Protein AF-A0A8H2XM74-F1 (afdb_monomer)

Foldseek 3Di:
DAPVVCVVCPPVLLVVLCVQLQKAPKDKDFDQADPDDDPDPVSGPNHGDIDIDIDRPDDDNPVSVVSLLVDPSNVVVFVVVVVNDQAPDPPDDTPNPDDRHDDDDPPDDDDD

Solvent-accessible surface area (backbone atoms only — not comparable to full-atom values): 7146 Å² total; per-residue (Å²): 135,52,76,68,65,51,66,76,61,62,55,70,66,43,56,48,40,38,51,75,38,29,48,40,81,70,48,75,45,76,35,75,52,60,96,60,87,75,88,50,81,80,64,49,73,45,40,61,34,75,50,75,48,65,44,76,76,65,92,51,67,75,61,28,52,45,53,42,71,68,32,68,64,38,48,56,48,41,68,58,52,44,79,75,57,80,61,80,32,88,88,55,88,37,67,88,81,48,68,38,72,67,86,78,83,85,87,78,88,88,85,134

Structure (mmCIF, N/CA/C/O backbone):
data_AF-A0A8H2XM74-F1
#
_entry.id   AF-A0A8H2XM74-F1
#
loop_
_atom_site.group_PDB
_atom_site.id
_atom_site.type_symbol
_atom_site.label_atom_id
_atom_site.label_alt_id
_atom_site.label_comp_id
_atom_site.label_asym_id
_atom_site.label_entity_id
_atom_site.label_seq_id
_atom_site.pdbx_PDB_ins_code
_atom_site.Cartn_x
_atom_site.Cartn_y
_atom_site.Cartn_z
_atom_site.occupancy
_atom_site.B_iso_or_equiv
_atom_site.auth_seq_id
_atom_site.auth_comp_id
_atom_site.auth_asym_id
_atom_site.auth_atom_id
_atom_site.pdbx_PDB_model_num
ATOM 1 N N . MET A 1 1 ? 13.188 -13.306 -5.140 1.00 60.06 1 MET A N 1
ATOM 2 C CA . MET A 1 1 ? 11.746 -13.240 -5.469 1.00 60.06 1 MET A CA 1
ATOM 3 C C . MET A 1 1 ? 11.448 -11.796 -5.839 1.00 60.06 1 MET A C 1
ATOM 5 O O . MET A 1 1 ? 11.964 -10.932 -5.147 1.00 60.06 1 MET A O 1
ATOM 9 N N . SER A 1 2 ? 10.745 -11.521 -6.940 1.00 82.25 2 SER A N 1
ATOM 10 C CA . SER A 1 2 ? 10.394 -10.141 -7.319 1.00 82.25 2 SER A CA 1
ATOM 11 C C . SER A 1 2 ? 9.064 -9.721 -6.690 1.00 82.25 2 SER A C 1
ATOM 13 O O . SER A 1 2 ? 8.249 -10.579 -6.341 1.00 82.25 2 SER A O 1
ATOM 15 N N . GLY A 1 3 ? 8.818 -8.408 -6.613 1.00 82.62 3 GLY A N 1
ATOM 16 C CA . GLY A 1 3 ? 7.545 -7.860 -6.137 1.00 82.62 3 GLY A CA 1
ATOM 17 C C . GLY A 1 3 ? 6.328 -8.391 -6.908 1.00 82.62 3 GLY A C 1
ATOM 18 O O . GLY A 1 3 ? 5.298 -8.665 -6.304 1.00 82.62 3 GLY A O 1
ATOM 19 N N . ILE A 1 4 ? 6.458 -8.635 -8.217 1.00 89.00 4 ILE A N 1
ATOM 20 C CA . ILE A 1 4 ? 5.382 -9.217 -9.040 1.00 89.00 4 ILE A CA 1
ATOM 21 C C . ILE A 1 4 ? 5.051 -10.645 -8.583 1.00 89.00 4 ILE A C 1
ATOM 23 O O . ILE A 1 4 ? 3.888 -10.990 -8.404 1.00 89.00 4 ILE A O 1
ATOM 27 N N . VAL A 1 5 ? 6.074 -11.480 -8.376 1.00 92.31 5 VAL A N 1
ATOM 28 C CA . VAL A 1 5 ? 5.881 -12.896 -8.029 1.00 92.31 5 VAL A CA 1
ATOM 29 C C . VAL A 1 5 ? 5.264 -13.047 -6.643 1.00 92.31 5 VAL A C 1
ATOM 31 O O . VAL A 1 5 ? 4.389 -13.889 -6.468 1.00 92.31 5 VAL A O 1
ATOM 34 N N . ILE A 1 6 ? 5.689 -12.236 -5.669 1.00 94.31 6 ILE A N 1
ATOM 35 C CA . ILE A 1 6 ? 5.147 -12.347 -4.312 1.00 94.31 6 ILE A CA 1
ATOM 36 C C . ILE A 1 6 ? 3.675 -11.910 -4.268 1.00 94.31 6 ILE A C 1
ATOM 38 O O . ILE A 1 6 ? 2.849 -12.616 -3.696 1.00 94.31 6 ILE A O 1
ATOM 42 N N . HIS A 1 7 ? 3.308 -10.829 -4.965 1.00 96.69 7 HIS A N 1
ATOM 43 C CA . HIS A 1 7 ? 1.919 -10.356 -5.018 1.00 96.69 7 HIS A CA 1
ATOM 44 C C . HIS A 1 7 ? 0.998 -11.239 -5.877 1.00 96.69 7 HIS A C 1
ATOM 46 O O . HIS A 1 7 ? -0.213 -11.207 -5.690 1.00 96.69 7 HIS A O 1
ATOM 52 N N . ALA A 1 8 ? 1.531 -12.084 -6.764 1.00 96.62 8 ALA A N 1
ATOM 53 C CA . ALA A 1 8 ? 0.727 -13.091 -7.462 1.00 96.62 8 ALA A CA 1
ATOM 54 C C . ALA A 1 8 ? 0.203 -14.200 -6.524 1.00 96.62 8 ALA A C 1
ATOM 56 O O . ALA A 1 8 ? -0.726 -14.922 -6.881 1.00 96.62 8 ALA A O 1
ATOM 57 N N . ALA A 1 9 ? 0.793 -14.341 -5.332 1.00 96.44 9 ALA A N 1
ATOM 58 C CA . ALA A 1 9 ? 0.443 -15.352 -4.341 1.00 96.44 9 ALA A CA 1
ATOM 59 C C . ALA A 1 9 ? 0.435 -14.761 -2.920 1.00 96.44 9 ALA A C 1
ATOM 61 O O . ALA A 1 9 ? 1.070 -15.300 -2.008 1.00 96.44 9 ALA A O 1
ATOM 62 N N . VAL A 1 10 ? -0.278 -13.641 -2.733 1.00 97.62 10 VAL A N 1
ATOM 63 C CA . VAL A 1 10 ? -0.463 -13.034 -1.403 1.00 97.62 10 VAL A CA 1
ATOM 64 C C . VAL A 1 10 ? -1.027 -14.068 -0.434 1.00 97.62 10 VAL A C 1
ATOM 66 O O . VAL A 1 10 ? -1.927 -14.840 -0.776 1.00 97.62 10 VAL A O 1
ATOM 69 N N . TRP A 1 11 ? -0.497 -14.087 0.788 1.00 98.00 11 TRP A N 1
ATOM 70 C CA . TRP A 1 11 ? -0.951 -15.028 1.803 1.00 98.00 11 TRP A CA 1
ATOM 71 C C . TRP A 1 11 ? -2.444 -14.829 2.096 1.00 98.00 11 TRP A C 1
ATOM 73 O O . TRP A 1 11 ? -2.869 -13.696 2.339 1.00 98.00 11 TRP A O 1
ATOM 83 N N . PRO A 1 12 ? -3.251 -15.906 2.136 1.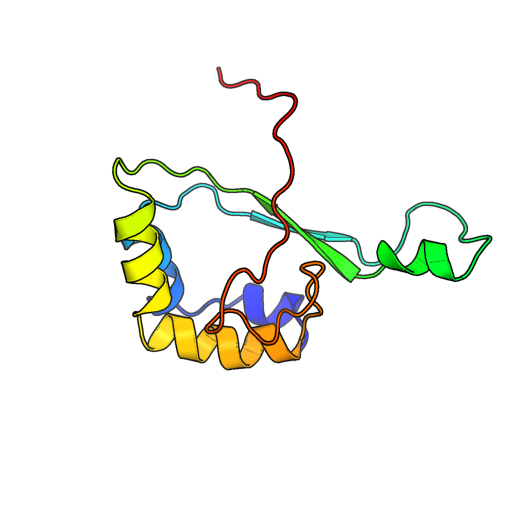00 98.31 12 PRO A N 1
ATOM 84 C CA . PRO A 1 12 ? -4.680 -15.794 2.425 1.00 98.31 12 PRO A CA 1
ATOM 85 C C . PRO A 1 12 ? -4.990 -15.077 3.745 1.00 98.31 12 PRO A C 1
ATOM 87 O O . PRO A 1 12 ? -5.992 -14.378 3.834 1.00 98.31 12 PRO A O 1
ATOM 90 N N . THR A 1 13 ? -4.117 -15.211 4.746 1.00 98.06 13 THR A N 1
ATOM 91 C CA . THR A 1 13 ? -4.220 -14.533 6.048 1.00 98.06 13 THR A C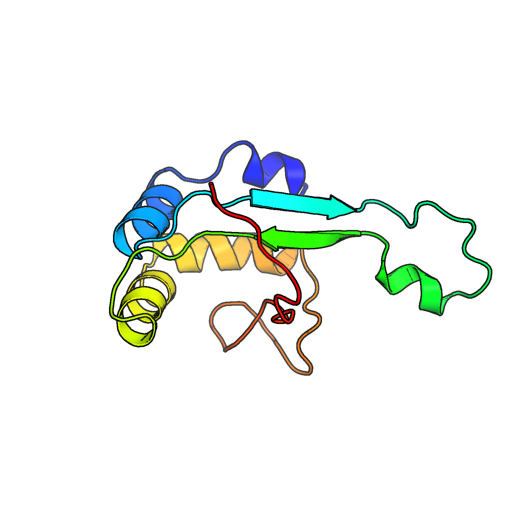A 1
ATOM 92 C C . THR A 1 13 ? -4.058 -13.019 5.938 1.00 98.06 13 THR A C 1
ATOM 94 O O . THR A 1 13 ? -4.847 -12.287 6.522 1.00 98.06 13 THR A O 1
ATOM 97 N N . VAL A 1 14 ? -3.117 -12.538 5.122 1.00 98.00 14 VAL A N 1
ATOM 98 C CA . VAL A 1 14 ? -2.942 -11.102 4.839 1.00 98.00 14 VAL A CA 1
ATOM 99 C C . VAL A 1 14 ? -4.166 -10.550 4.109 1.00 98.00 14 VAL A C 1
ATOM 101 O O . VAL A 1 14 ? -4.668 -9.482 4.452 1.00 98.00 14 VAL A O 1
ATOM 104 N N . LEU A 1 15 ? -4.700 -11.302 3.138 1.00 98.19 15 LEU A N 1
ATOM 105 C CA . LEU A 1 15 ? -5.941 -10.929 2.451 1.00 98.19 15 LEU A CA 1
ATOM 106 C C . LEU A 1 15 ? -7.135 -10.873 3.412 1.00 98.19 15 LEU A C 1
ATOM 108 O O . LEU A 1 15 ? -7.999 -10.013 3.264 1.00 98.19 15 LEU A O 1
ATOM 112 N N . GLU A 1 16 ? -7.193 -11.766 4.397 1.00 98.12 16 GLU A N 1
ATOM 113 C CA . GLU A 1 16 ? -8.241 -11.746 5.415 1.00 98.12 16 GLU A CA 1
ATOM 114 C C . GLU A 1 16 ? -8.113 -10.549 6.358 1.00 98.12 16 GLU A C 1
ATOM 116 O O . GLU A 1 16 ? -9.114 -9.915 6.689 1.00 98.12 16 GLU A O 1
ATOM 121 N N . THR A 1 17 ? -6.891 -10.174 6.732 1.00 97.81 17 THR A N 1
ATOM 122 C CA . THR A 1 17 ? -6.646 -8.953 7.502 1.00 97.81 17 THR A CA 1
ATOM 123 C C . THR A 1 17 ? -7.102 -7.709 6.740 1.00 97.81 17 THR A C 1
ATOM 125 O O . THR A 1 17 ? -7.804 -6.884 7.318 1.00 97.81 17 THR A O 1
ATOM 128 N N . LEU A 1 18 ? -6.828 -7.610 5.432 1.00 97.62 18 LEU A N 1
ATOM 129 C CA . LEU A 1 18 ? -7.358 -6.520 4.598 1.00 97.62 18 LEU A CA 1
ATOM 130 C C . LEU A 1 18 ? -8.895 -6.455 4.635 1.00 97.62 18 LEU A C 1
ATOM 132 O O . LEU A 1 18 ? -9.455 -5.371 4.795 1.00 97.62 18 LEU A O 1
ATOM 136 N N . ARG A 1 19 ? -9.582 -7.606 4.554 1.00 97.62 19 ARG A N 1
ATOM 137 C CA . ARG A 1 19 ? -11.054 -7.661 4.654 1.00 97.62 19 ARG A CA 1
ATOM 138 C C . ARG A 1 19 ? -11.561 -7.211 6.020 1.00 97.62 19 ARG A C 1
ATOM 140 O O . ARG A 1 19 ? -12.510 -6.435 6.082 1.00 97.62 19 ARG A O 1
ATOM 147 N N . ARG A 1 20 ? -10.931 -7.675 7.102 1.00 97.38 20 ARG A N 1
ATOM 148 C CA . ARG A 1 20 ? -11.267 -7.284 8.482 1.00 97.38 20 ARG A CA 1
ATOM 149 C C . ARG A 1 20 ? -11.040 -5.795 8.749 1.00 97.38 20 ARG A C 1
ATOM 151 O O . ARG A 1 20 ? -11.737 -5.238 9.585 1.00 97.38 20 ARG A O 1
ATOM 158 N N . SER A 1 21 ? -10.101 -5.176 8.036 1.00 97.75 21 SER A N 1
ATOM 159 C CA . SER A 1 21 ? -9.843 -3.730 8.046 1.00 97.75 21 SER A CA 1
ATOM 160 C C . SER A 1 21 ? -10.691 -2.953 7.027 1.00 97.75 21 SER A C 1
ATOM 162 O O . SER A 1 21 ? -10.383 -1.804 6.724 1.00 97.75 21 SER A O 1
ATOM 164 N N . HIS A 1 22 ? -11.735 -3.569 6.462 1.00 98.25 22 HIS A N 1
ATOM 165 C CA . HIS A 1 22 ? -12.671 -2.943 5.523 1.00 98.25 22 HIS A CA 1
ATOM 166 C C . HIS A 1 22 ? -12.010 -2.324 4.277 1.00 98.25 22 HIS A C 1
ATOM 168 O O . HIS A 1 22 ? -12.518 -1.353 3.708 1.00 98.25 22 HIS A O 1
ATOM 174 N N . ILE A 1 23 ? -10.890 -2.900 3.833 1.00 98.06 23 ILE A N 1
ATOM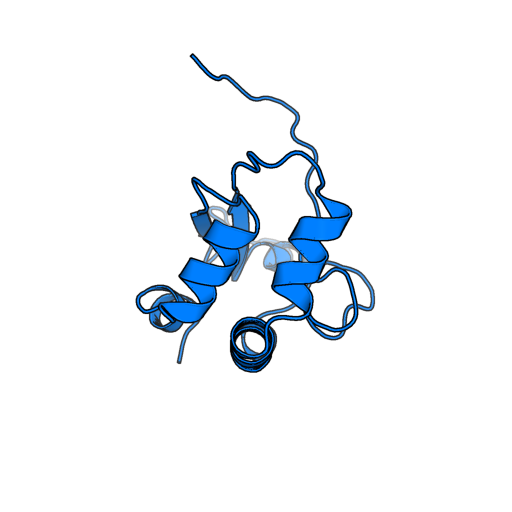 175 C CA . ILE A 1 23 ? -10.216 -2.538 2.587 1.00 98.06 23 ILE A CA 1
ATOM 176 C C . ILE A 1 23 ? -10.741 -3.445 1.473 1.00 98.06 23 ILE A C 1
ATOM 178 O O . ILE A 1 23 ? -10.636 -4.672 1.539 1.00 98.06 23 ILE A O 1
ATOM 182 N N . VAL A 1 24 ? -11.297 -2.839 0.427 1.00 97.69 24 VAL A N 1
ATOM 183 C CA . VAL A 1 24 ? -11.816 -3.526 -0.762 1.00 97.69 24 VAL A CA 1
ATOM 184 C C . VAL A 1 24 ? -11.302 -2.855 -2.030 1.00 97.69 24 VAL A C 1
ATOM 186 O O . VAL A 1 24 ? -10.771 -1.748 -1.980 1.00 97.69 24 VAL A O 1
ATOM 189 N N . ASP A 1 25 ? -11.450 -3.527 -3.174 1.00 97.31 25 ASP A N 1
ATOM 190 C CA . ASP A 1 25 ? -11.049 -2.974 -4.478 1.00 97.31 25 ASP A CA 1
ATOM 191 C C . ASP A 1 25 ? -9.576 -2.502 -4.499 1.00 97.31 25 ASP A C 1
ATOM 193 O O . ASP A 1 25 ? -9.236 -1.449 -5.035 1.00 97.31 25 ASP A O 1
ATOM 197 N N . TYR A 1 26 ? -8.698 -3.262 -3.828 1.00 98.19 26 TYR A N 1
ATOM 198 C CA . TYR A 1 26 ? -7.292 -2.906 -3.645 1.00 98.19 26 TYR A CA 1
ATOM 199 C C . TYR A 1 26 ? -6.437 -3.401 -4.816 1.00 98.19 26 TYR A C 1
ATOM 201 O O . TYR A 1 26 ? -6.292 -4.604 -5.030 1.00 98.19 26 TYR A O 1
ATOM 209 N N . SER A 1 27 ? -5.838 -2.459 -5.541 1.00 97.88 27 SER A N 1
ATOM 210 C CA . SER A 1 27 ? -4.882 -2.698 -6.622 1.00 97.88 27 SER A CA 1
ATOM 211 C C . SER A 1 27 ? -3.535 -2.030 -6.340 1.00 97.88 27 SER A C 1
ATOM 213 O O . SER A 1 27 ? -3.478 -0.943 -5.767 1.00 97.88 27 SER A O 1
ATOM 215 N N . ILE A 1 28 ? -2.450 -2.665 -6.794 1.00 97.88 28 ILE A N 1
ATOM 216 C CA . ILE A 1 28 ? -1.096 -2.097 -6.814 1.00 97.88 28 ILE A CA 1
ATOM 217 C C . ILE A 1 28 ? -0.565 -2.202 -8.244 1.00 97.88 28 ILE A C 1
ATOM 219 O O . ILE A 1 28 ? -0.446 -3.298 -8.791 1.00 97.88 28 ILE A O 1
ATOM 223 N N . HIS A 1 29 ? -0.231 -1.065 -8.842 1.00 96.00 29 HIS A N 1
ATOM 224 C CA . HIS A 1 29 ? 0.334 -0.971 -10.184 1.00 96.00 29 HIS A CA 1
ATOM 225 C C . HIS A 1 29 ? 1.840 -0.742 -10.098 1.00 96.00 29 HIS A C 1
ATOM 227 O O . HIS A 1 29 ? 2.294 0.027 -9.258 1.00 96.00 29 HIS A O 1
ATOM 233 N N . LEU A 1 30 ? 2.608 -1.382 -10.981 1.00 93.88 30 LEU A N 1
ATOM 234 C CA . LEU A 1 30 ? 4.048 -1.170 -11.121 1.00 93.88 30 LEU A CA 1
ATOM 235 C C . LEU A 1 30 ? 4.327 -0.407 -12.416 1.00 93.88 30 LEU A C 1
ATOM 237 O O . LEU A 1 30 ? 3.971 -0.880 -13.496 1.00 93.88 30 LEU A O 1
ATOM 241 N N . LEU A 1 31 ? 5.030 0.717 -12.315 1.00 91.25 31 LEU A N 1
ATOM 242 C CA . LEU A 1 31 ? 5.665 1.389 -13.442 1.00 91.25 31 LEU A CA 1
ATOM 243 C C . LEU A 1 31 ? 7.134 0.935 -13.510 1.00 91.25 31 LEU A C 1
ATOM 245 O O . LEU A 1 31 ? 7.951 1.416 -12.730 1.00 91.25 31 LEU A O 1
ATOM 249 N N . PRO A 1 32 ? 7.512 -0.006 -14.395 1.00 86.88 32 PRO A N 1
ATOM 250 C CA . PRO A 1 32 ? 8.870 -0.554 -14.404 1.00 86.88 32 PRO A CA 1
ATOM 251 C C . PRO A 1 32 ? 9.924 0.474 -14.841 1.00 86.88 32 PRO A C 1
ATOM 253 O O . PRO A 1 32 ? 11.055 0.434 -14.364 1.00 86.88 32 PRO A O 1
ATOM 256 N N . SER A 1 33 ? 9.557 1.404 -15.724 1.00 84.69 33 SER A N 1
ATOM 257 C CA . SER A 1 33 ? 10.411 2.490 -16.205 1.00 84.69 33 SER A CA 1
ATOM 258 C C . SER A 1 33 ? 9.560 3.680 -16.663 1.00 84.69 33 SER A C 1
ATOM 260 O O . SER A 1 33 ? 8.397 3.478 -17.026 1.00 84.69 33 SER A O 1
ATOM 262 N N . PRO A 1 34 ? 10.127 4.899 -16.732 1.00 84.06 34 PRO A N 1
ATOM 263 C CA . PRO A 1 34 ? 9.453 6.034 -17.353 1.00 84.06 34 PRO A CA 1
ATOM 264 C C . PRO A 1 34 ? 9.047 5.707 -18.803 1.00 84.06 34 PRO A C 1
ATOM 266 O O . PRO A 1 34 ? 9.816 5.058 -19.518 1.00 84.06 34 PRO A O 1
ATOM 269 N N . PRO A 1 35 ? 7.870 6.157 -19.276 1.00 83.19 35 PRO A N 1
ATOM 270 C CA . PRO A 1 35 ? 7.419 5.931 -20.652 1.00 83.19 35 PRO A CA 1
ATOM 271 C C . PRO A 1 35 ? 8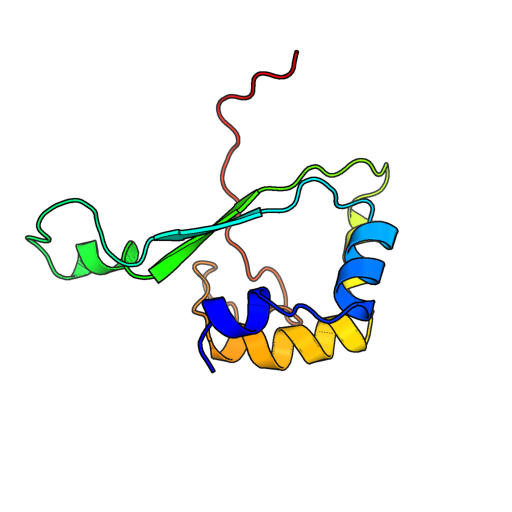.073 6.884 -21.673 1.00 83.19 35 PRO A C 1
ATOM 273 O O . PRO A 1 35 ? 7.706 6.883 -22.846 1.00 83.19 35 PRO A O 1
ATOM 276 N N . PHE A 1 36 ? 9.025 7.711 -21.239 1.00 83.06 36 PHE A N 1
ATOM 277 C CA . PHE A 1 36 ? 9.750 8.687 -22.047 1.00 83.06 36 PHE A CA 1
ATOM 278 C C . PHE A 1 36 ? 11.258 8.574 -21.807 1.00 83.06 36 PHE A C 1
ATOM 280 O O . PHE A 1 36 ? 11.705 8.017 -20.805 1.00 83.06 36 PHE A O 1
ATOM 287 N N . ALA A 1 37 ? 12.049 9.094 -22.749 1.00 78.56 37 ALA A N 1
ATOM 288 C CA . ALA A 1 37 ? 13.500 9.104 -22.626 1.00 78.56 37 ALA A CA 1
ATOM 289 C C . ALA A 1 37 ? 13.924 9.919 -21.396 1.00 78.56 37 ALA A C 1
ATOM 291 O O . ALA A 1 37 ? 13.553 11.082 -21.253 1.00 78.56 37 ALA A O 1
ATOM 292 N N . VAL A 1 38 ? 14.718 9.295 -20.531 1.00 71.50 38 VAL A N 1
ATOM 293 C CA . VAL A 1 38 ? 15.316 9.941 -19.364 1.00 71.50 38 VAL A CA 1
ATOM 294 C C . VAL A 1 38 ? 16.522 10.739 -19.837 1.00 71.50 38 VAL A C 1
ATOM 296 O O . VAL A 1 38 ? 17.512 10.163 -20.286 1.00 71.50 38 VAL A O 1
ATOM 299 N N . THR A 1 39 ? 16.428 12.065 -19.780 1.00 70.38 39 THR A N 1
ATOM 300 C CA . THR A 1 39 ? 17.532 12.953 -20.172 1.00 70.38 39 THR A CA 1
ATOM 301 C C . THR A 1 39 ? 18.377 13.395 -18.982 1.00 70.38 39 THR A C 1
ATOM 303 O O . THR A 1 39 ? 19.520 13.791 -19.193 1.00 70.38 39 THR A O 1
ATOM 306 N N . ASN A 1 40 ? 17.863 13.282 -17.747 1.00 62.22 40 ASN A N 1
ATOM 307 C CA . ASN A 1 40 ? 18.594 13.587 -16.520 1.00 62.22 40 ASN A CA 1
ATOM 308 C C . ASN A 1 40 ? 18.487 12.438 -15.489 1.00 62.22 40 ASN A C 1
ATOM 310 O O . ASN A 1 40 ? 17.402 11.917 -15.259 1.00 62.22 40 ASN A O 1
ATOM 314 N N . PRO A 1 41 ? 19.578 12.055 -14.797 1.00 55.97 41 PRO A N 1
ATOM 315 C CA . PRO A 1 41 ? 19.578 10.960 -13.815 1.00 55.97 41 PRO A CA 1
ATOM 316 C C . PRO A 1 41 ? 18.521 11.014 -12.683 1.00 55.97 41 PRO A C 1
ATOM 318 O O . PRO A 1 41 ? 18.045 9.940 -12.301 1.00 55.97 41 PRO A O 1
ATOM 321 N N . PRO A 1 42 ? 18.112 12.183 -12.134 1.00 55.47 42 PRO A N 1
ATOM 322 C CA . PRO A 1 42 ? 17.009 12.232 -11.168 1.00 55.47 42 PRO A CA 1
ATOM 323 C C . PRO A 1 42 ? 15.631 11.886 -11.766 1.00 55.47 42 PRO A C 1
ATOM 325 O O . PRO A 1 42 ? 14.729 11.546 -11.011 1.00 55.47 42 PRO A O 1
ATOM 328 N N . ASP A 1 43 ? 15.465 11.822 -13.095 1.00 55.25 43 ASP A N 1
ATOM 329 C CA . ASP A 1 43 ? 14.228 11.320 -13.725 1.00 55.25 43 ASP A CA 1
ATOM 330 C C . ASP A 1 43 ? 14.054 9.785 -13.539 1.00 55.25 43 ASP A C 1
ATOM 332 O O . ASP A 1 43 ? 13.084 9.190 -14.017 1.00 55.25 43 ASP A O 1
ATOM 336 N N . SER A 1 44 ? 14.993 9.122 -12.845 1.00 61.38 44 SER A N 1
ATOM 337 C CA . SER A 1 44 ? 14.934 7.698 -12.485 1.00 61.38 44 SER A CA 1
ATOM 338 C C . SER A 1 44 ? 13.970 7.367 -11.342 1.00 61.38 44 SER A C 1
ATOM 340 O O . SER A 1 44 ? 13.635 6.196 -11.186 1.00 61.38 44 SER A O 1
ATOM 342 N N . GLU A 1 45 ? 13.464 8.352 -10.591 1.00 66.44 45 GLU A N 1
ATOM 343 C CA . GLU A 1 45 ? 12.535 8.119 -9.466 1.00 66.44 45 GLU A CA 1
ATOM 344 C C . GLU A 1 45 ? 11.199 7.483 -9.893 1.00 66.44 45 GLU A C 1
ATOM 346 O O . GLU A 1 45 ? 10.507 6.865 -9.086 1.00 66.44 45 GLU A O 1
ATOM 351 N N . LEU A 1 46 ? 10.842 7.580 -11.177 1.00 78.31 46 LEU A N 1
ATOM 352 C CA . LEU A 1 46 ? 9.662 6.920 -11.742 1.00 78.31 46 LEU A CA 1
ATOM 353 C C . LEU A 1 46 ? 9.902 5.440 -12.092 1.00 78.31 46 LEU A C 1
ATOM 355 O O . LEU A 1 46 ? 8.941 4.694 -12.290 1.00 78.31 46 LEU A O 1
ATOM 359 N N . ALA A 1 47 ? 11.158 4.998 -12.204 1.00 82.81 47 ALA A N 1
ATOM 360 C CA . ALA A 1 47 ? 11.471 3.602 -12.480 1.00 82.81 47 ALA A CA 1
ATOM 361 C C . ALA A 1 47 ? 11.225 2.747 -11.231 1.00 82.81 47 ALA A C 1
ATOM 363 O O . ALA A 1 47 ? 11.822 2.961 -10.181 1.00 82.81 47 ALA A O 1
ATOM 364 N N . GLY A 1 48 ? 10.356 1.747 -11.354 1.00 87.69 48 GLY A N 1
ATOM 365 C CA . GLY A 1 48 ? 9.969 0.885 -10.240 1.00 87.69 48 GLY A CA 1
ATOM 366 C C . GLY A 1 48 ? 8.891 1.477 -9.330 1.00 87.69 48 GLY A C 1
ATOM 367 O O . GLY A 1 48 ? 8.643 0.910 -8.266 1.00 87.69 48 GLY A O 1
ATOM 368 N N . LEU A 1 49 ? 8.239 2.579 -9.725 1.00 92.31 49 LEU A N 1
ATOM 369 C CA . LEU A 1 49 ? 7.193 3.208 -8.920 1.00 92.31 49 LEU A CA 1
ATOM 370 C C . LEU A 1 49 ? 6.011 2.250 -8.718 1.00 92.31 49 LEU A C 1
ATOM 372 O O . LEU A 1 49 ? 5.491 1.669 -9.675 1.00 92.31 49 LEU A O 1
ATOM 376 N N . LEU A 1 50 ? 5.571 2.119 -7.465 1.00 95.38 50 LEU A N 1
ATOM 377 C CA . LEU A 1 50 ? 4.360 1.397 -7.092 1.00 95.38 50 LEU A CA 1
ATOM 378 C C . LEU A 1 50 ? 3.233 2.389 -6.797 1.00 95.38 50 LEU A C 1
ATOM 380 O O . LEU A 1 50 ? 3.418 3.325 -6.025 1.00 95.38 50 LEU A O 1
ATOM 384 N N . ILE A 1 51 ? 2.057 2.161 -7.382 1.00 96.06 51 ILE A N 1
ATOM 385 C CA . ILE A 1 51 ? 0.871 3.007 -7.206 1.00 96.06 51 ILE A CA 1
ATOM 386 C C . ILE A 1 51 ? -0.262 2.143 -6.662 1.00 96.06 51 ILE A C 1
ATOM 388 O O . ILE A 1 51 ? -0.794 1.281 -7.365 1.00 96.06 51 ILE A O 1
ATOM 392 N N . ALA A 1 52 ? -0.609 2.378 -5.401 1.00 97.25 52 ALA A N 1
ATOM 393 C CA . ALA A 1 52 ? -1.653 1.671 -4.677 1.00 97.25 52 ALA A CA 1
ATOM 394 C C . ALA A 1 52 ? -2.965 2.470 -4.679 1.00 97.25 52 ALA A C 1
ATOM 396 O O . ALA A 1 52 ? -2.961 3.669 -4.409 1.00 97.25 52 ALA A O 1
ATOM 397 N N . THR A 1 53 ? -4.086 1.799 -4.938 1.00 97.38 53 THR A N 1
ATOM 398 C CA . THR A 1 53 ? -5.439 2.367 -4.823 1.00 97.38 53 THR A CA 1
ATOM 399 C C . THR A 1 53 ? -6.358 1.347 -4.172 1.00 97.38 53 THR A C 1
ATOM 401 O O . THR A 1 53 ? -6.361 0.192 -4.591 1.00 97.38 53 THR A O 1
ATOM 404 N N . PHE A 1 54 ? -7.160 1.754 -3.194 1.00 97.19 54 PHE A N 1
ATOM 405 C CA . PHE A 1 54 ? -8.181 0.904 -2.584 1.00 97.19 54 PHE A CA 1
ATOM 406 C C . PHE A 1 54 ? -9.392 1.733 -2.162 1.00 97.19 54 PHE A C 1
ATOM 408 O O . PHE A 1 54 ? -9.296 2.948 -1.989 1.00 97.19 54 PHE A O 1
ATOM 415 N N . LYS A 1 55 ? -10.526 1.066 -1.950 1.00 96.62 55 LYS A N 1
ATOM 416 C CA . LYS A 1 55 ? -11.691 1.639 -1.280 1.00 96.62 55 LYS A CA 1
ATOM 417 C C . LYS A 1 55 ? -11.699 1.204 0.175 1.00 96.62 55 LYS A C 1
ATOM 419 O O . LYS A 1 55 ? -11.619 0.015 0.480 1.00 96.62 55 LYS A O 1
ATOM 424 N N . TYR A 1 56 ? -11.831 2.170 1.069 1.00 97.19 56 TYR A N 1
ATOM 425 C CA . TYR A 1 56 ? -12.118 1.913 2.470 1.00 97.19 56 TYR A CA 1
ATOM 426 C C . TYR A 1 56 ? -13.621 2.066 2.705 1.00 97.19 56 TYR A C 1
ATOM 428 O O . TYR A 1 56 ? -14.189 3.115 2.406 1.00 97.19 56 TYR A O 1
ATOM 436 N N . ILE A 1 57 ? -14.261 1.005 3.197 1.00 97.75 57 ILE A N 1
ATOM 437 C CA . ILE A 1 57 ? -15.717 0.957 3.432 1.00 97.75 57 ILE A CA 1
ATOM 438 C C . ILE A 1 57 ? -16.080 0.866 4.921 1.00 97.75 57 ILE A C 1
ATOM 440 O O . ILE A 1 57 ? -17.241 0.637 5.257 1.00 97.75 57 ILE A O 1
ATOM 444 N N . GLY A 1 58 ? -15.092 1.005 5.806 1.00 97.50 58 GLY A N 1
ATOM 445 C CA . GLY A 1 58 ? -15.297 1.026 7.250 1.00 97.50 58 GLY A CA 1
ATOM 446 C C . GLY A 1 58 ? -15.731 2.402 7.755 1.00 97.50 58 GLY A C 1
ATOM 447 O O . GLY A 1 58 ? -15.906 3.355 6.993 1.00 97.50 58 GLY A O 1
ATOM 448 N N . SER A 1 59 ? -15.890 2.509 9.072 1.00 97.81 59 SER A N 1
ATOM 449 C CA . SER A 1 59 ? -16.309 3.744 9.747 1.00 97.81 59 SER A CA 1
ATOM 450 C C . SER A 1 59 ? -15.291 4.293 10.752 1.00 97.81 59 SER A C 1
ATOM 452 O O . SER A 1 59 ? -15.515 5.375 11.282 1.00 97.81 59 SER A O 1
ATOM 454 N N . ASP A 1 60 ? -14.195 3.574 11.025 1.00 97.44 60 ASP A N 1
ATOM 455 C CA . ASP A 1 60 ? -13.142 3.957 11.981 1.00 97.44 60 ASP A CA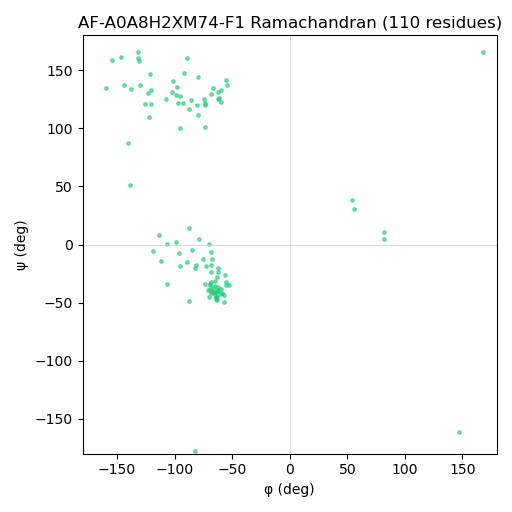 1
ATOM 456 C C . ASP A 1 60 ? -11.755 3.583 11.428 1.00 97.44 60 ASP A C 1
ATOM 458 O O . ASP A 1 60 ? -11.242 2.480 11.635 1.00 97.44 60 ASP A O 1
ATOM 462 N N . TRP A 1 61 ? -11.177 4.500 10.645 1.00 94.88 61 TRP A N 1
ATOM 463 C CA . TRP A 1 61 ? -9.911 4.255 9.952 1.00 94.88 61 TRP A CA 1
ATOM 464 C C . TRP A 1 61 ? -8.763 4.023 10.936 1.00 94.88 61 TRP A C 1
ATOM 466 O O . TRP A 1 61 ? -7.908 3.164 10.696 1.00 94.88 61 TRP A O 1
ATOM 476 N N . GLU A 1 62 ? -8.728 4.766 12.047 1.00 94.44 62 GLU A N 1
ATOM 477 C CA . GLU A 1 62 ? -7.673 4.621 13.042 1.00 94.44 62 GLU A CA 1
ATOM 478 C C . GLU A 1 62 ? -7.694 3.243 13.704 1.00 94.44 62 GLU A C 1
ATOM 480 O O . GLU A 1 62 ? -6.629 2.665 13.941 1.00 94.44 62 GLU A O 1
ATOM 485 N N . ASN A 1 63 ? -8.873 2.707 14.023 1.00 96.00 63 ASN A N 1
ATOM 486 C CA . ASN A 1 63 ? -8.996 1.367 14.584 1.00 96.00 63 ASN A CA 1
ATOM 487 C C . ASN A 1 63 ? -8.665 0.282 13.550 1.00 96.00 63 ASN A C 1
ATOM 489 O O . ASN A 1 63 ? -7.883 -0.627 13.836 1.00 96.00 63 ASN A O 1
ATOM 493 N N . ASP A 1 64 ? -9.188 0.399 12.332 1.00 96.81 64 ASP A N 1
ATOM 494 C CA . ASP A 1 64 ? -9.006 -0.620 11.295 1.00 96.81 64 ASP A CA 1
ATOM 495 C C . ASP A 1 64 ? -7.561 -0.695 10.788 1.00 96.81 64 ASP A C 1
ATOM 497 O O . ASP A 1 64 ? -7.035 -1.786 10.538 1.00 96.81 64 ASP A O 1
ATOM 501 N N . SER A 1 65 ? -6.867 0.444 10.736 1.00 91.31 65 SER A N 1
ATOM 502 C CA . SER A 1 65 ? -5.431 0.496 10.443 1.00 91.31 65 SER A CA 1
ATOM 503 C C . SER A 1 65 ? -4.601 -0.189 11.532 1.00 91.31 65 SER A C 1
ATOM 505 O O . SER A 1 65 ? -3.612 -0.860 11.231 1.00 91.31 65 SER A O 1
ATOM 507 N N . LYS A 1 66 ? -5.009 -0.082 12.807 1.00 93.19 66 LYS A N 1
ATOM 508 C CA . LYS A 1 66 ? -4.343 -0.783 13.919 1.00 93.19 66 LYS A CA 1
ATOM 509 C C . LYS A 1 66 ? -4.559 -2.288 13.855 1.00 93.19 66 LYS A C 1
ATOM 511 O O . LYS A 1 66 ? -3.640 -3.027 14.202 1.00 93.19 66 LYS A O 1
ATOM 516 N N . ILE A 1 67 ? -5.727 -2.753 13.407 1.00 92.06 67 ILE A N 1
ATOM 517 C CA . ILE A 1 67 ? -5.973 -4.186 13.182 1.00 92.06 67 ILE A CA 1
ATOM 518 C C . ILE A 1 67 ? -4.932 -4.742 12.207 1.00 92.06 67 ILE A C 1
ATOM 520 O O . ILE A 1 67 ? -4.277 -5.730 12.530 1.00 92.06 67 ILE A O 1
ATOM 524 N N . ALA A 1 68 ? -4.720 -4.076 11.069 1.00 88.31 68 ALA A N 1
ATOM 525 C CA . ALA A 1 68 ? -3.713 -4.490 10.096 1.00 88.31 68 ALA A CA 1
ATOM 526 C C . ALA A 1 68 ? -2.284 -4.403 10.656 1.00 88.31 68 ALA A C 1
ATOM 528 O O . ALA A 1 68 ? -1.514 -5.351 10.530 1.00 88.31 68 ALA A O 1
ATOM 529 N N . ALA A 1 69 ? -1.941 -3.304 11.332 1.00 91.25 69 ALA A N 1
ATOM 530 C CA . ALA A 1 69 ? -0.598 -3.094 11.874 1.00 91.25 69 ALA A CA 1
ATOM 531 C C . ALA A 1 69 ? -0.228 -4.029 13.040 1.00 91.25 69 ALA A C 1
ATOM 533 O O . ALA A 1 69 ? 0.954 -4.257 13.292 1.00 91.25 69 ALA A O 1
ATOM 534 N N . SER A 1 70 ? -1.220 -4.560 13.760 1.00 93.19 70 SER A N 1
ATOM 535 C CA . SER A 1 70 ? -1.018 -5.494 14.879 1.00 93.19 70 SER A CA 1
ATOM 536 C C . SER A 1 70 ? -1.157 -6.967 14.487 1.00 93.19 70 SER A C 1
ATOM 538 O O . SER A 1 70 ? -0.854 -7.842 15.300 1.00 93.19 70 SER A O 1
ATOM 540 N N . ASP A 1 71 ? -1.583 -7.260 13.257 1.00 96.25 71 ASP A N 1
ATOM 541 C CA . ASP A 1 71 ? -1.730 -8.626 12.770 1.00 96.25 71 ASP A CA 1
ATOM 542 C C . ASP A 1 71 ? -0.351 -9.258 12.483 1.00 96.25 71 ASP A C 1
ATOM 544 O O . ASP A 1 71 ? 0.403 -8.760 11.641 1.00 96.25 71 ASP A O 1
ATOM 548 N N . PRO A 1 72 ? 0.011 -10.371 13.148 1.00 96.88 72 PRO A N 1
ATOM 549 C CA . PRO A 1 72 ? 1.355 -10.937 13.046 1.00 96.88 72 PRO A CA 1
ATOM 550 C C . PRO A 1 72 ? 1.682 -11.452 11.639 1.00 96.88 72 PRO A C 1
ATOM 552 O O . PRO A 1 72 ? 2.838 -11.385 11.217 1.00 96.88 72 PRO A O 1
ATOM 555 N N . GLU A 1 73 ? 0.685 -11.937 10.894 1.00 97.19 73 GLU A N 1
ATOM 556 C CA . GLU A 1 73 ? 0.885 -12.387 9.513 1.00 97.19 73 GLU A CA 1
ATOM 557 C C . GLU A 1 73 ? 1.142 -11.203 8.575 1.00 97.19 73 GLU A C 1
ATOM 559 O O . GLU A 1 73 ? 2.038 -11.280 7.735 1.00 97.19 73 GLU A O 1
ATOM 564 N N . THR A 1 74 ? 0.438 -10.087 8.770 1.00 97.00 74 THR A N 1
ATOM 565 C CA . THR A 1 74 ? 0.670 -8.828 8.046 1.00 97.00 74 THR A CA 1
ATOM 566 C C . THR A 1 74 ? 2.055 -8.254 8.337 1.00 97.00 74 THR A C 1
ATOM 568 O O . THR A 1 74 ? 2.791 -7.930 7.407 1.00 97.00 74 THR A O 1
ATOM 571 N N . VAL A 1 75 ? 2.481 -8.224 9.601 1.00 96.50 75 VAL A N 1
ATOM 572 C CA . VAL A 1 75 ? 3.837 -7.778 9.967 1.00 96.50 75 VAL A CA 1
ATOM 573 C C . VAL A 1 75 ? 4.911 -8.683 9.353 1.00 96.50 75 VAL A C 1
ATOM 575 O O . VAL A 1 75 ? 5.932 -8.197 8.863 1.00 96.50 75 VAL A O 1
ATOM 578 N N . ARG A 1 76 ? 4.692 -10.005 9.334 1.00 97.12 76 ARG A N 1
ATOM 579 C CA . ARG A 1 76 ? 5.621 -10.955 8.702 1.00 97.12 76 ARG A CA 1
ATOM 580 C C . ARG A 1 76 ? 5.672 -10.778 7.184 1.00 97.12 76 ARG A C 1
ATOM 582 O O . ARG A 1 76 ? 6.743 -10.908 6.596 1.00 97.12 76 ARG A O 1
ATOM 589 N N . TRP A 1 77 ? 4.538 -10.477 6.561 1.00 97.44 77 TRP A N 1
ATOM 590 C CA . TRP A 1 77 ? 4.462 -10.148 5.143 1.00 97.44 77 TRP A CA 1
ATOM 591 C C . TRP A 1 77 ? 5.250 -8.874 4.822 1.00 97.44 77 TRP A C 1
ATOM 593 O O . TRP A 1 77 ? 6.102 -8.896 3.932 1.00 97.44 77 TRP A O 1
ATOM 603 N N . TRP A 1 78 ? 5.057 -7.807 5.603 1.00 96.69 78 TRP A N 1
ATOM 604 C CA . TRP A 1 78 ? 5.803 -6.555 5.457 1.00 96.69 78 TRP A CA 1
ATOM 605 C C . TRP A 1 78 ? 7.307 -6.733 5.605 1.00 96.69 78 TRP A C 1
ATOM 607 O O . TRP A 1 78 ? 8.058 -6.223 4.785 1.00 96.69 78 TRP A O 1
ATOM 617 N N . ALA A 1 79 ? 7.765 -7.546 6.561 1.00 95.06 79 ALA A N 1
ATOM 618 C CA . ALA A 1 79 ? 9.192 -7.832 6.714 1.00 95.06 79 ALA A CA 1
ATOM 619 C C . A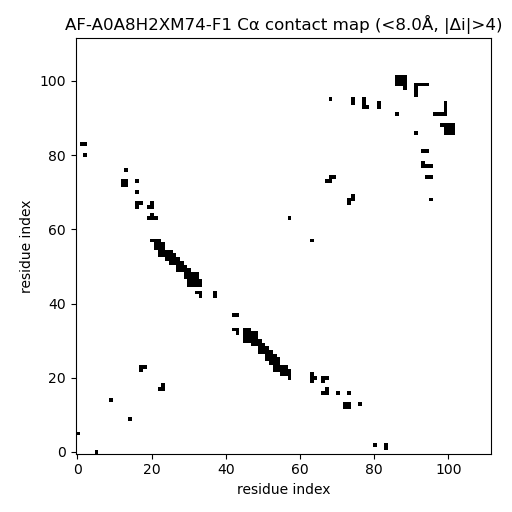LA A 1 79 ? 9.843 -8.396 5.431 1.00 95.06 79 ALA A C 1
ATOM 621 O O . ALA A 1 79 ? 11.046 -8.235 5.230 1.00 95.06 79 ALA A O 1
ATOM 622 N N . ILE A 1 80 ? 9.063 -9.047 4.560 1.00 96.12 80 ILE A N 1
ATOM 623 C CA . ILE A 1 80 ? 9.526 -9.539 3.259 1.00 96.12 80 ILE A CA 1
ATOM 624 C C . ILE A 1 80 ? 9.395 -8.452 2.186 1.00 96.12 80 ILE A C 1
ATOM 626 O O . ILE A 1 80 ? 10.339 -8.240 1.425 1.00 96.12 80 ILE A O 1
ATOM 630 N N . THR A 1 81 ? 8.239 -7.786 2.091 1.00 96.19 81 THR A N 1
ATOM 631 C CA . THR A 1 81 ? 7.970 -6.820 1.013 1.00 96.19 81 THR A CA 1
ATOM 632 C C . THR A 1 81 ? 8.724 -5.508 1.175 1.00 96.19 81 THR A C 1
ATOM 634 O O . THR A 1 81 ? 9.163 -4.956 0.169 1.00 96.19 81 THR A O 1
ATOM 637 N N . ASP A 1 82 ? 8.935 -5.040 2.406 1.00 95.25 82 ASP A N 1
ATOM 638 C CA . ASP A 1 82 ? 9.692 -3.818 2.698 1.00 95.25 82 ASP A CA 1
ATOM 639 C C . ASP A 1 82 ? 11.128 -3.943 2.171 1.00 95.25 82 ASP A C 1
ATOM 641 O O . ASP A 1 82 ? 11.653 -3.019 1.562 1.00 95.25 82 ASP A O 1
ATOM 645 N N . GLY A 1 83 ? 11.739 -5.130 2.290 1.00 94.12 83 GLY A N 1
ATOM 646 C CA . GLY A 1 83 ? 13.070 -5.415 1.739 1.00 94.12 83 GLY A CA 1
ATOM 647 C C . GLY A 1 83 ? 13.139 -5.443 0.205 1.00 94.12 83 GLY A C 1
ATOM 648 O O . GLY A 1 83 ? 14.226 -5.574 -0.354 1.00 94.12 83 GLY A O 1
ATOM 649 N N . MET A 1 84 ? 11.998 -5.348 -0.485 1.00 94.06 84 MET A N 1
ATOM 650 C CA . MET A 1 84 ? 11.899 -5.272 -1.948 1.00 94.06 84 MET A CA 1
ATOM 651 C C . MET A 1 84 ? 11.538 -3.865 -2.443 1.00 94.06 84 MET A C 1
ATOM 653 O O . MET A 1 84 ? 11.360 -3.678 -3.647 1.00 94.06 84 MET A O 1
ATOM 657 N N . GLN A 1 85 ? 11.372 -2.903 -1.535 1.00 93.50 85 GLN A N 1
ATOM 658 C CA . GLN A 1 85 ? 10.815 -1.582 -1.805 1.00 93.50 85 GLN A CA 1
ATOM 659 C C . GLN A 1 85 ? 11.711 -0.487 -1.228 1.00 93.50 85 GLN A C 1
ATOM 661 O 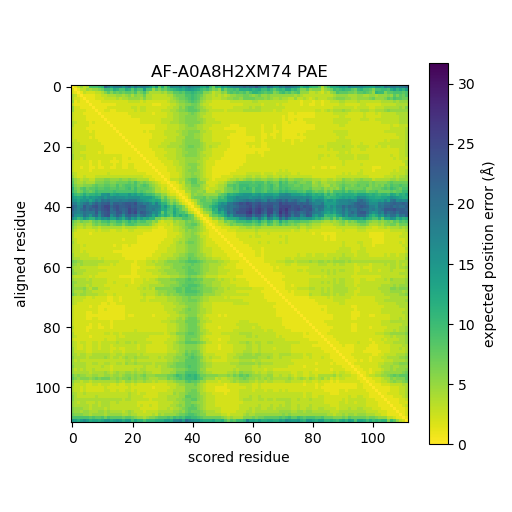O . GLN A 1 85 ? 12.456 -0.703 -0.277 1.00 93.50 85 GLN A O 1
ATOM 666 N N . HIS A 1 86 ? 11.585 0.719 -1.775 1.00 91.44 86 HIS A N 1
ATOM 667 C CA . HIS A 1 86 ? 12.069 1.939 -1.142 1.00 91.44 86 HIS A CA 1
ATOM 668 C C . HIS A 1 86 ? 10.882 2.876 -0.934 1.00 91.44 86 HIS A C 1
ATOM 670 O O . HIS A 1 86 ? 10.077 3.068 -1.846 1.00 91.44 86 HIS A O 1
ATOM 676 N N . SER A 1 87 ? 10.765 3.441 0.266 1.00 94.44 87 SER A N 1
ATOM 677 C CA . SER A 1 87 ? 9.703 4.394 0.575 1.00 94.44 87 SER A CA 1
ATOM 678 C C . SER A 1 87 ? 10.037 5.786 0.041 1.00 94.44 87 SER A C 1
ATOM 680 O O . SER A 1 87 ? 11.182 6.230 0.097 1.00 94.44 87 SER A O 1
ATOM 682 N N . LEU A 1 88 ? 9.004 6.493 -0.423 1.00 93.62 88 LEU A N 1
ATOM 683 C CA . LEU A 1 88 ? 9.054 7.928 -0.720 1.00 93.62 88 LEU A CA 1
ATOM 684 C C . LEU A 1 88 ? 8.800 8.797 0.527 1.00 93.62 88 LEU A C 1
ATOM 686 O O . LEU A 1 88 ? 8.880 10.022 0.460 1.00 93.62 88 LEU A O 1
ATOM 690 N N . VAL A 1 89 ? 8.477 8.191 1.674 1.00 95.12 89 VAL A N 1
ATOM 691 C CA . VAL A 1 89 ? 8.301 8.905 2.942 1.00 95.12 89 VAL A CA 1
ATOM 692 C C . VAL A 1 89 ? 9.673 9.161 3.562 1.00 95.12 89 VAL A C 1
ATOM 694 O O . VAL A 1 89 ? 10.428 8.236 3.866 1.00 95.12 89 VAL A O 1
ATOM 697 N N . GLN A 1 90 ? 10.002 10.437 3.773 1.00 93.62 90 GLN A N 1
ATOM 698 C CA . GLN A 1 90 ? 11.295 10.833 4.324 1.00 93.62 90 GLN A CA 1
ATOM 699 C C . GLN A 1 90 ? 11.516 10.224 5.717 1.00 93.62 90 GLN A C 1
ATOM 701 O O . GLN A 1 90 ? 10.753 10.472 6.647 1.00 93.62 90 GLN A O 1
ATOM 706 N N . GLY A 1 91 ? 12.602 9.461 5.861 1.00 94.50 91 GLY A N 1
ATOM 707 C CA . GLY A 1 91 ? 12.996 8.844 7.130 1.00 94.50 91 GLY A CA 1
ATOM 708 C C . GLY A 1 91 ? 12.274 7.536 7.469 1.00 94.50 91 GLY A C 1
ATOM 709 O O . GLY A 1 91 ? 12.506 7.005 8.552 1.00 94.50 91 GLY A O 1
ATOM 710 N N . ALA A 1 92 ? 11.435 6.999 6.579 1.00 95.44 92 ALA A N 1
ATOM 711 C CA . ALA A 1 92 ? 10.782 5.715 6.807 1.00 95.44 92 ALA A CA 1
ATOM 712 C C . ALA A 1 92 ? 11.793 4.553 6.814 1.00 95.44 92 ALA A C 1
ATOM 714 O O . ALA A 1 92 ? 12.653 4.450 5.938 1.00 95.44 92 ALA A O 1
ATOM 715 N N . THR A 1 93 ? 11.667 3.660 7.799 1.00 94.56 93 THR A N 1
ATOM 716 C CA . THR A 1 93 ? 12.546 2.488 7.981 1.00 94.56 93 THR A CA 1
ATOM 717 C C . THR A 1 93 ? 11.851 1.151 7.725 1.00 94.56 93 THR A C 1
ATOM 719 O O . THR A 1 93 ? 12.530 0.139 7.570 1.00 94.56 93 THR A O 1
ATOM 722 N N . GLY A 1 94 ? 10.517 1.142 7.662 1.00 94.31 94 GLY A N 1
ATOM 723 C CA . GLY A 1 94 ? 9.692 -0.028 7.357 1.00 94.31 94 GLY A CA 1
ATOM 724 C C . GLY A 1 94 ? 8.212 0.229 7.651 1.00 94.31 94 GLY A C 1
ATOM 725 O O . GLY A 1 94 ? 7.871 1.166 8.374 1.00 94.31 94 GLY A O 1
ATOM 726 N N . SER A 1 95 ? 7.333 -0.635 7.143 1.00 94.44 95 SER A N 1
ATOM 727 C CA . SER A 1 95 ? 5.870 -0.545 7.291 1.00 94.44 95 SER A CA 1
ATOM 728 C C . SER A 1 95 ? 5.380 -0.634 8.737 1.00 94.44 95 SER A C 1
ATOM 730 O O . SER A 1 95 ? 4.310 -0.128 9.061 1.00 94.44 95 SER A O 1
ATOM 732 N N . LYS A 1 96 ? 6.162 -1.249 9.631 1.00 90.50 96 LYS A N 1
ATOM 733 C CA . LYS A 1 96 ? 5.818 -1.371 11.058 1.00 90.50 96 LYS A CA 1
ATOM 734 C C . LYS A 1 96 ? 6.167 -0.131 11.896 1.00 90.50 96 LYS A C 1
ATOM 736 O O . LYS A 1 96 ? 5.648 0.007 12.999 1.00 90.50 96 LYS A O 1
ATOM 741 N N . ASP A 1 97 ? 7.072 0.724 11.412 1.00 89.56 97 ASP A N 1
ATOM 742 C CA . ASP A 1 97 ? 7.675 1.812 12.201 1.00 89.56 97 ASP A CA 1
ATOM 743 C C . ASP A 1 97 ? 7.004 3.175 11.935 1.00 89.56 97 ASP A C 1
ATOM 745 O O . ASP A 1 97 ? 7.407 4.196 12.490 1.00 89.56 97 ASP A O 1
ATOM 749 N N . GLY A 1 98 ? 5.973 3.204 11.087 1.00 88.00 98 GLY A N 1
ATOM 750 C CA . GLY A 1 98 ? 5.257 4.415 10.705 1.00 88.00 98 GLY A CA 1
ATOM 751 C C . GLY A 1 98 ? 4.754 4.358 9.260 1.00 88.00 98 GLY A C 1
ATOM 752 O O . GLY A 1 98 ? 4.645 3.278 8.680 1.00 88.00 98 GLY A O 1
ATOM 753 N N . PRO A 1 99 ? 4.428 5.515 8.660 1.00 92.25 99 PRO A N 1
ATOM 754 C CA . PRO A 1 99 ? 3.976 5.579 7.276 1.00 92.25 99 PRO A CA 1
ATOM 755 C C . PRO A 1 99 ? 5.051 5.081 6.299 1.00 92.25 99 PRO A C 1
ATOM 757 O O . PRO A 1 99 ? 6.163 5.602 6.273 1.00 92.25 99 PRO A O 1
ATOM 760 N N . TRP A 1 100 ? 4.698 4.100 5.466 1.00 95.62 100 TRP A N 1
ATOM 761 C CA . TRP A 1 100 ? 5.579 3.548 4.426 1.00 95.62 100 TRP A CA 1
ATOM 762 C C . TRP A 1 100 ? 5.188 3.969 3.010 1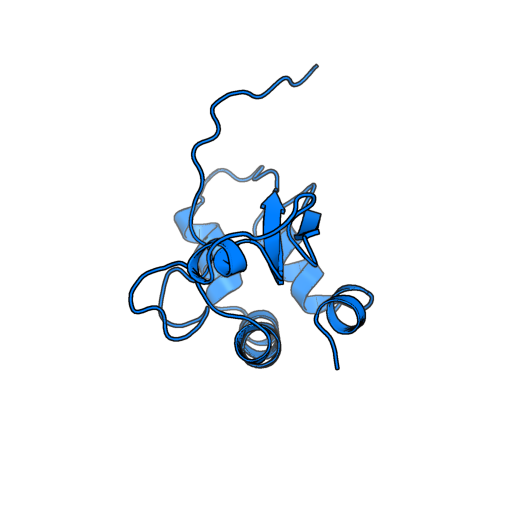.00 95.62 100 TRP A C 1
ATOM 764 O O . TRP A 1 100 ? 6.047 4.188 2.158 1.00 95.62 100 TRP A O 1
ATOM 774 N N . TRP A 1 101 ? 3.892 4.129 2.758 1.00 95.75 101 TRP A N 1
ATOM 775 C CA . TRP A 1 101 ? 3.365 4.606 1.484 1.00 95.75 101 TRP A CA 1
ATOM 776 C C . TRP A 1 101 ? 3.125 6.112 1.550 1.00 95.75 101 TRP A C 1
ATOM 778 O O . TRP A 1 101 ? 2.426 6.590 2.448 1.00 95.75 101 TRP A O 1
ATOM 788 N N . TYR A 1 102 ? 3.673 6.854 0.587 1.00 95.50 102 TYR A N 1
ATOM 789 C CA . TYR A 1 102 ? 3.371 8.274 0.429 1.00 95.50 102 TYR A CA 1
ATOM 790 C C . TYR A 1 102 ? 1.919 8.440 -0.033 1.00 95.50 102 TYR A C 1
ATOM 792 O O . TYR A 1 102 ? 1.489 7.781 -0.979 1.00 95.50 102 TYR A O 1
ATOM 800 N N . GLN A 1 103 ? 1.156 9.291 0.653 1.00 94.94 103 GLN A N 1
ATOM 801 C CA . GLN A 1 103 ? -0.254 9.523 0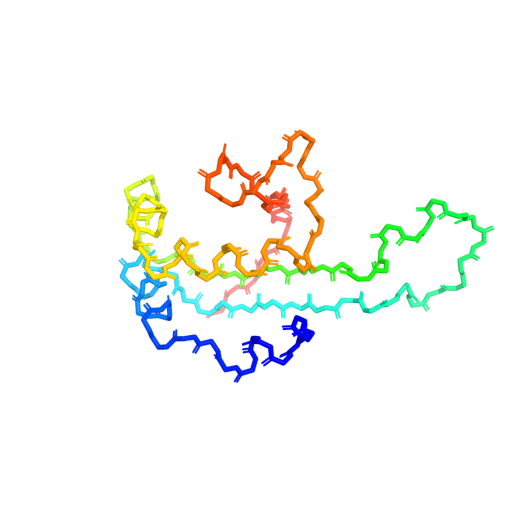.344 1.00 94.94 103 GLN A CA 1
ATOM 802 C C . GLN A 1 103 ? -0.386 10.585 -0.748 1.00 94.94 103 GLN A C 1
ATOM 804 O O . GLN A 1 103 ? 0.113 11.698 -0.598 1.00 94.94 103 GLN A O 1
ATOM 809 N N . CYS A 1 104 ? -1.078 10.241 -1.831 1.00 94.44 104 CYS A N 1
ATOM 810 C CA . CYS A 1 104 ? -1.405 11.175 -2.904 1.00 94.44 104 CYS A CA 1
ATOM 811 C C . CYS A 1 104 ? -2.774 11.823 -2.659 1.00 94.44 104 CYS A C 1
ATOM 813 O O . CYS A 1 104 ? -3.682 11.186 -2.128 1.00 94.44 104 CYS A O 1
ATOM 815 N N . GLU A 1 105 ? -2.938 13.073 -3.092 1.00 96.19 105 GLU A N 1
ATOM 816 C CA . GLU A 1 105 ? -4.232 13.758 -3.075 1.00 96.19 105 GLU A CA 1
ATOM 817 C C . GLU A 1 105 ? -5.143 13.215 -4.190 1.00 96.19 105 GLU A C 1
ATOM 819 O O . GLU A 1 105 ? -4.776 13.215 -5.368 1.00 96.19 105 GLU A O 1
ATOM 824 N N . GLU A 1 106 ? -6.347 12.760 -3.830 1.00 94.81 106 GLU A N 1
ATOM 825 C CA . GLU A 1 106 ? -7.393 12.446 -4.808 1.00 94.81 106 GLU A CA 1
ATOM 826 C C . GLU A 1 106 ? -7.975 13.756 -5.356 1.00 94.81 106 GLU A C 1
ATOM 828 O O . GLU A 1 106 ? -8.802 14.402 -4.719 1.00 94.81 106 GLU A O 1
ATOM 833 N N . VAL A 1 107 ? -7.551 14.151 -6.558 1.00 97.88 107 VAL A N 1
ATOM 834 C CA . VAL A 1 107 ? -8.016 15.395 -7.206 1.00 97.88 107 VAL A CA 1
ATOM 835 C C . VAL A 1 107 ? -9.276 15.213 -8.059 1.00 97.88 107 VAL A C 1
ATOM 837 O O . VAL A 1 107 ? -9.915 16.188 -8.450 1.00 97.88 107 VAL A O 1
ATOM 840 N N . PHE A 1 108 ? -9.634 13.969 -8.386 1.00 96.56 108 PHE A N 1
ATOM 841 C CA . PHE A 1 108 ? -10.835 13.630 -9.144 1.00 96.56 108 PHE A CA 1
ATOM 842 C C . PHE A 1 108 ? -11.212 12.164 -8.926 1.00 96.56 108 PHE A C 1
ATOM 844 O O . PHE A 1 108 ? -10.373 11.275 -9.065 1.00 96.56 108 PHE A O 1
ATOM 851 N N . ARG A 1 109 ? -12.501 11.912 -8.688 1.00 93.50 109 ARG A N 1
ATOM 852 C CA . ARG A 1 109 ? -13.096 10.575 -8.699 1.00 93.50 109 ARG A CA 1
ATOM 853 C C . ARG A 1 109 ? -14.502 10.646 -9.275 1.00 93.50 109 ARG A C 1
ATOM 855 O O . ARG A 1 109 ? -15.279 11.535 -8.937 1.00 93.50 109 ARG A O 1
ATOM 862 N N . HIS A 1 110 ? -14.834 9.684 -10.130 1.00 94.75 110 HIS A N 1
ATOM 863 C CA . HIS A 1 110 ? -16.190 9.478 -10.620 1.00 94.75 110 HIS A CA 1
ATOM 864 C C . HIS A 1 110 ? -16.651 8.076 -10.236 1.00 94.75 110 HIS A C 1
ATOM 866 O O . HIS A 1 110 ? -16.033 7.084 -10.614 1.00 94.75 110 HIS A O 1
ATOM 872 N N . GLU A 1 111 ? -17.744 8.010 -9.488 1.00 88.94 111 GLU A N 1
ATOM 873 C CA . GLU A 1 111 ? -18.429 6.779 -9.111 1.00 88.94 111 GLU A CA 1
ATOM 874 C C . GLU A 1 111 ? -19.876 6.904 -9.607 1.00 88.94 111 GLU A C 1
ATOM 876 O O . GLU A 1 111 ? -20.488 7.962 -9.438 1.00 88.94 111 GLU A O 1
ATOM 881 N N . LYS A 1 112 ? -20.374 5.881 -10.310 1.00 74.38 112 LYS A N 1
ATOM 882 C CA . LYS A 1 112 ? -21.720 5.851 -10.899 1.00 74.38 112 LYS A CA 1
ATOM 883 C C . LYS A 1 112 ? -22.653 4.992 -10.061 1.00 74.38 112 LYS A C 1
ATOM 885 O O . LYS A 1 112 ? -22.211 3.888 -9.678 1.00 74.38 112 LYS A O 1
#

Nearest PDB structures (foldseek):
  3hfk-assembly1_A  TM=4.227E-01  e=3.553E+00  Pseudomonas reinekei
  5t7v-assembly1_S1  TM=2.889E-01  e=1.168E+00  Staphylococcus aureus
  2cz4-assembly1_A  TM=3.715E-01  e=3.328E+00  Thermus thermophilus HB8
  6ntb-assembly1_B  TM=3.757E-01  e=9.487E+00  Cyanobium sp. PCC 7001

Organism: NCBI:txid456999

pLDDT: mean 91.29, std 9.99, range [55.25, 98.31]

Sequence (112 aa):
MSGIVIHAAVWPTVLETLRRSHIVDYSIHLLPSPPFAVTNPPDSELAGLLIATFKYIGSDWENDSKIAASDPETVRWWAITDGMQHSLVQGATGSKDGPWWYQCEEVFRHEK

Mean predicted aligned error: 4.35 Å

InterPro domains:
  IPR008000 Rhamnose/fucose mutarotase [PF05336] (6-30)
  IPR008000 Rhamnose/fucose mutarotase [PF05336] (48-109)
  IPR011008 Dimeric alpha-beta barrel [SSF54909] (6-110)

Secondary structure (DSSP, 8-state):
--HHHHHTT--HHHHHHHHHTTEEEEEEEEE-S-SS---SGGGGGGTTEEEEEEEE--S-HHHHHHHHHH-HHHHHHHHHHGGG---SSTT---TTSS--SPPPP-------

Radius of gyration: 15.51 Å; Cα contacts (8 Å, |Δi|>4): 111; chains: 1; bounding box: 41×31×38 Å